Protein AF-A0A529SKG9-F1 (afdb_monomer)

Structure (mmCIF, N/CA/C/O backbone):
data_AF-A0A529SKG9-F1
#
_entry.id   AF-A0A529SKG9-F1
#
loop_
_atom_site.group_PDB
_atom_site.id
_atom_site.type_symbol
_atom_site.label_atom_id
_atom_site.label_alt_id
_atom_site.label_comp_id
_atom_site.label_asym_id
_atom_site.label_entity_id
_atom_site.label_seq_id
_atom_site.pdbx_PDB_ins_code
_atom_site.Cartn_x
_atom_site.Cartn_y
_atom_site.Cartn_z
_atom_site.occupancy
_atom_site.B_iso_or_equiv
_atom_site.auth_seq_id
_atom_site.auth_comp_id
_atom_site.auth_asym_id
_atom_site.auth_atom_id
_atom_site.pdbx_PDB_model_num
ATOM 1 N N . MET A 1 1 ? -0.145 7.365 -24.411 1.00 84.31 1 MET A N 1
ATOM 2 C CA . MET A 1 1 ? 0.737 6.702 -25.394 1.00 84.31 1 MET A CA 1
ATOM 3 C C . MET A 1 1 ? 1.050 5.239 -25.054 1.00 84.31 1 MET A C 1
ATOM 5 O O . MET A 1 1 ? 0.404 4.377 -25.620 1.00 84.31 1 MET A O 1
ATOM 9 N N . TYR A 1 2 ? 1.951 4.896 -24.116 1.00 89.62 2 TYR A N 1
ATOM 10 C CA . TYR A 1 2 ? 2.346 3.477 -23.933 1.00 89.62 2 TYR A CA 1
ATOM 11 C C . TYR A 1 2 ? 1.225 2.571 -23.382 1.00 89.62 2 TYR A C 1
ATOM 13 O O . TYR A 1 2 ? 0.790 1.649 -24.053 1.00 89.62 2 TYR A O 1
ATOM 21 N N . PHE A 1 3 ? 0.721 2.833 -22.170 1.00 86.94 3 PHE A N 1
ATOM 22 C CA . PHE A 1 3 ? -0.228 1.916 -21.511 1.00 86.94 3 PHE A CA 1
ATOM 23 C C . PHE A 1 3 ? -1.682 2.062 -21.977 1.00 86.94 3 PHE A C 1
ATOM 25 O O . PHE A 1 3 ? -2.418 1.083 -21.984 1.00 86.94 3 PHE A O 1
ATOM 32 N N . VAL A 1 4 ? -2.105 3.280 -22.331 1.00 86.88 4 VAL A N 1
ATOM 33 C CA . VAL A 1 4 ? -3.504 3.576 -22.699 1.00 86.88 4 VAL A CA 1
ATOM 34 C C . VAL A 1 4 ? -3.725 3.460 -24.206 1.00 86.88 4 VAL A C 1
ATOM 36 O O . VAL A 1 4 ? -4.686 2.838 -24.637 1.00 86.88 4 VAL A O 1
ATOM 39 N N . GLU A 1 5 ? -2.820 4.024 -25.007 1.00 89.50 5 GLU A N 1
ATOM 40 C CA . GLU A 1 5 ? -2.933 4.032 -26.476 1.00 89.50 5 GLU A CA 1
ATOM 41 C C . GLU A 1 5 ? -2.176 2.861 -27.126 1.00 89.50 5 GLU A C 1
ATOM 43 O O . GLU A 1 5 ? -2.169 2.750 -28.345 1.00 89.50 5 GLU A O 1
ATOM 48 N N . GLN A 1 6 ? -1.545 1.986 -26.330 1.00 91.75 6 GLN A N 1
ATOM 49 C CA . GLN A 1 6 ? -0.861 0.764 -26.781 1.00 91.75 6 GLN A CA 1
ATOM 50 C C . GLN A 1 6 ? 0.256 0.988 -27.818 1.00 91.75 6 GLN A C 1
ATOM 52 O O . GLN A 1 6 ? 0.620 0.072 -28.553 1.00 91.75 6 GLN A O 1
ATOM 57 N N . MET A 1 7 ? 0.836 2.190 -27.863 1.00 92.88 7 MET A N 1
ATOM 58 C CA . MET A 1 7 ? 1.959 2.491 -28.751 1.00 92.88 7 MET A CA 1
ATOM 59 C C . MET A 1 7 ? 3.237 1.805 -28.271 1.00 92.88 7 MET A C 1
ATOM 61 O O . MET A 1 7 ? 3.528 1.750 -27.073 1.00 92.88 7 MET A O 1
ATOM 65 N N . THR A 1 8 ? 4.062 1.353 -29.207 1.00 94.81 8 THR A N 1
ATOM 66 C CA . THR A 1 8 ? 5.408 0.859 -28.925 1.00 94.81 8 THR A CA 1
ATOM 67 C C . THR A 1 8 ? 6.321 1.993 -28.455 1.00 94.81 8 THR A C 1
ATOM 69 O O . THR A 1 8 ? 6.149 3.164 -28.785 1.00 94.81 8 THR A O 1
ATOM 72 N N . GLN A 1 9 ? 7.369 1.652 -27.704 1.00 92.25 9 GLN A N 1
ATOM 73 C CA . GLN A 1 9 ? 8.364 2.637 -27.253 1.00 92.25 9 GLN A CA 1
ATOM 74 C C . GLN A 1 9 ? 9.085 3.337 -28.417 1.00 92.25 9 GLN A C 1
ATOM 76 O O . GLN A 1 9 ? 9.579 4.444 -28.227 1.00 92.25 9 GLN A O 1
ATOM 81 N N . ASN A 1 10 ? 9.153 2.693 -29.589 1.00 95.00 10 ASN A N 1
ATOM 82 C CA . ASN A 1 10 ? 9.724 3.277 -30.802 1.00 95.00 10 ASN A CA 1
ATOM 83 C C . ASN A 1 10 ? 8.784 4.326 -31.399 1.00 95.00 10 ASN A C 1
ATOM 85 O O . ASN A 1 10 ? 9.210 5.445 -31.638 1.00 95.00 10 ASN A O 1
ATOM 89 N N . GLU A 1 11 ? 7.494 4.017 -31.529 1.00 93.88 11 GLU A N 1
ATOM 90 C CA . GLU A 1 11 ? 6.509 4.988 -32.023 1.00 93.88 11 GLU A CA 1
ATOM 91 C C . GLU A 1 11 ? 6.408 6.209 -31.097 1.00 93.88 11 GLU A C 1
ATOM 93 O O . GLU A 1 11 ? 6.285 7.340 -31.555 1.00 93.88 11 GLU A O 1
ATOM 98 N N . ILE A 1 12 ? 6.516 6.008 -29.780 1.00 93.19 12 ILE A N 1
ATOM 99 C CA . ILE A 1 12 ? 6.541 7.112 -28.807 1.00 93.19 12 ILE A CA 1
ATOM 100 C C . ILE A 1 12 ? 7.808 7.960 -28.963 1.00 93.19 12 ILE A C 1
ATOM 102 O O . ILE A 1 12 ? 7.743 9.184 -28.863 1.00 93.19 12 ILE A O 1
ATOM 106 N N . ALA A 1 13 ? 8.955 7.315 -29.190 1.00 94.62 13 ALA A N 1
ATOM 107 C CA . ALA A 1 13 ? 10.225 7.989 -29.442 1.00 94.62 13 ALA A CA 1
ATOM 108 C C . ALA A 1 13 ? 10.146 8.876 -30.694 1.00 94.62 13 ALA A C 1
ATOM 110 O O . ALA A 1 13 ? 10.548 10.039 -30.635 1.00 94.62 13 ALA A O 1
ATOM 111 N N . ASP A 1 14 ? 9.548 8.362 -31.771 1.00 94.81 14 ASP A N 1
ATOM 112 C CA . ASP 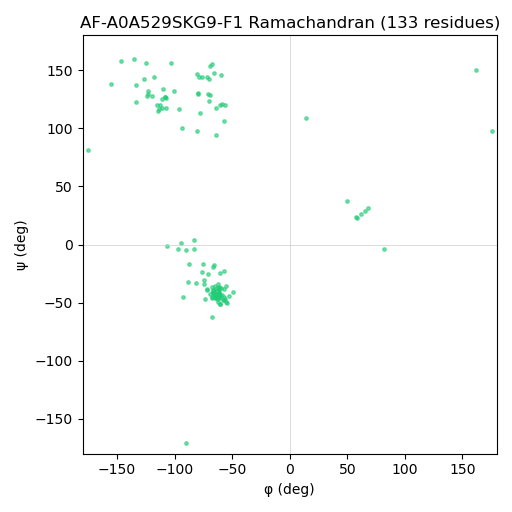A 1 14 ? 9.355 9.097 -33.022 1.00 94.81 14 ASP A CA 1
ATOM 113 C C . ASP A 1 14 ? 8.414 10.297 -32.838 1.00 94.81 14 ASP A C 1
ATOM 115 O O . ASP A 1 14 ? 8.724 11.398 -33.290 1.00 94.81 14 ASP A O 1
ATOM 119 N N . VAL A 1 15 ? 7.303 10.128 -32.111 1.00 93.56 15 VAL A N 1
ATOM 120 C CA . VAL A 1 15 ? 6.356 11.226 -31.841 1.00 93.56 15 VAL A CA 1
ATOM 121 C C . VAL A 1 15 ? 6.961 12.315 -30.951 1.00 93.56 15 VAL A C 1
ATOM 123 O O . VAL A 1 15 ? 6.706 13.498 -31.170 1.00 93.56 15 VAL A O 1
ATOM 126 N N . LEU A 1 16 ? 7.749 11.940 -29.940 1.00 92.31 16 LEU A N 1
ATOM 127 C CA . LE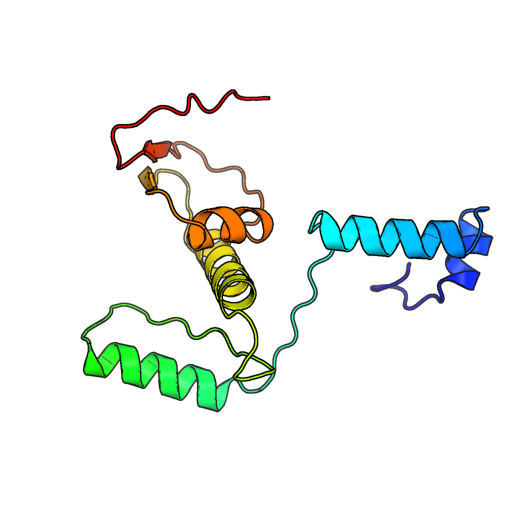U A 1 16 ? 8.330 12.885 -28.979 1.00 92.31 16 LEU A CA 1
ATOM 128 C C . LEU A 1 16 ? 9.706 13.425 -29.402 1.00 92.31 16 LEU A C 1
ATOM 130 O O . LEU A 1 16 ? 10.256 14.281 -28.710 1.00 92.31 16 LEU A O 1
ATOM 134 N N . GLY A 1 17 ? 10.273 12.941 -30.512 1.00 94.12 17 GLY A N 1
ATOM 135 C CA . GLY A 1 17 ? 11.579 13.371 -31.016 1.00 94.12 17 GLY A CA 1
ATOM 136 C C . GLY A 1 17 ? 12.748 13.019 -30.089 1.00 94.12 17 GLY A C 1
ATOM 137 O O . GLY A 1 17 ? 13.749 13.735 -30.052 1.00 94.12 17 GLY A O 1
ATOM 138 N N . VAL A 1 18 ? 12.633 11.938 -29.312 1.00 94.12 18 VAL A N 1
ATOM 139 C CA . VAL A 1 18 ? 13.665 11.487 -28.361 1.00 94.12 18 VAL A CA 1
ATOM 140 C C . VAL A 1 18 ? 14.061 10.043 -28.635 1.00 94.12 18 VAL A C 1
ATOM 142 O O . VAL A 1 18 ? 13.284 9.267 -29.170 1.00 94.12 18 VAL A O 1
ATOM 145 N N . GLY A 1 19 ? 15.265 9.634 -28.235 1.00 95.06 19 GLY A N 1
ATOM 146 C CA . GLY A 1 19 ? 15.697 8.247 -28.419 1.00 95.06 19 GLY A CA 1
ATOM 147 C C . GLY A 1 19 ? 14.875 7.242 -27.596 1.00 95.06 19 GLY A C 1
ATOM 148 O O . GLY A 1 19 ? 14.492 7.517 -26.458 1.00 95.06 19 GLY A O 1
ATOM 149 N N . ARG A 1 20 ? 14.696 6.021 -28.121 1.00 93.81 20 ARG A N 1
ATOM 150 C CA . ARG A 1 20 ? 14.020 4.897 -27.436 1.00 93.81 20 ARG A CA 1
ATOM 151 C C . ARG A 1 20 ? 14.529 4.660 -26.007 1.00 93.81 20 ARG A C 1
ATOM 153 O O . ARG A 1 20 ? 13.738 4.405 -25.104 1.00 93.81 20 ARG A O 1
ATOM 160 N N . VAL A 1 21 ? 15.845 4.760 -25.788 1.00 95.88 21 VAL A N 1
ATOM 161 C CA . VAL A 1 21 ? 16.470 4.590 -24.460 1.00 95.88 21 VAL A CA 1
ATOM 162 C C . VAL A 1 21 ? 15.936 5.620 -23.458 1.00 95.88 21 VAL A C 1
ATOM 164 O O . VAL A 1 21 ? 15.687 5.279 -22.303 1.00 95.88 21 VAL A O 1
ATOM 167 N N . THR A 1 22 ? 15.691 6.854 -23.905 1.00 94.38 22 THR A N 1
ATOM 168 C CA . THR A 1 22 ? 15.084 7.909 -23.087 1.00 94.38 22 THR A CA 1
ATOM 169 C C . THR A 1 22 ? 13.657 7.540 -22.697 1.00 94.38 22 THR A C 1
ATOM 171 O O . THR A 1 22 ? 13.329 7.626 -21.518 1.00 94.38 22 THR A O 1
ATOM 174 N N . ILE A 1 23 ? 12.837 7.042 -23.633 1.00 95.50 23 ILE A N 1
ATOM 175 C CA . ILE A 1 23 ? 11.466 6.583 -23.340 1.00 95.50 23 ILE A CA 1
ATOM 176 C C . ILE A 1 23 ? 11.460 5.436 -22.326 1.00 95.50 23 ILE A C 1
ATOM 178 O O . ILE A 1 23 ? 10.699 5.473 -21.361 1.00 95.50 23 ILE A O 1
ATOM 182 N N . VAL A 1 24 ? 12.333 4.439 -22.500 1.00 94.00 24 VAL A N 1
ATOM 183 C CA . VAL A 1 24 ? 12.471 3.324 -21.548 1.00 94.00 24 VAL A CA 1
ATOM 184 C C . VAL A 1 24 ? 12.813 3.843 -20.154 1.00 94.00 24 VAL A C 1
ATOM 186 O O . VAL A 1 24 ? 12.164 3.455 -19.182 1.00 94.00 24 VAL A O 1
ATOM 189 N N . ARG A 1 25 ? 13.793 4.750 -20.055 1.00 95.25 25 ARG A N 1
ATOM 190 C CA . ARG A 1 25 ? 14.194 5.346 -18.777 1.00 95.25 25 ARG A CA 1
ATOM 191 C C . ARG A 1 25 ? 13.054 6.146 -18.151 1.00 95.25 25 ARG A C 1
ATOM 193 O O . ARG A 1 25 ? 12.770 5.948 -16.979 1.00 95.25 25 ARG A O 1
ATOM 200 N N . MET A 1 26 ? 12.354 6.974 -18.924 1.00 92.56 26 MET A N 1
ATOM 201 C CA . MET A 1 26 ? 11.217 7.763 -18.436 1.00 92.56 26 MET A CA 1
ATOM 202 C C . MET A 1 26 ? 10.078 6.880 -17.918 1.00 92.56 26 MET A C 1
ATOM 204 O O . MET A 1 26 ? 9.533 7.159 -16.856 1.00 92.56 26 MET A O 1
ATOM 208 N N . LEU A 1 27 ? 9.739 5.792 -18.619 1.00 92.50 27 LEU A N 1
ATOM 209 C CA . LEU A 1 27 ? 8.723 4.839 -18.157 1.00 92.50 27 LEU A CA 1
ATOM 210 C C . LEU A 1 27 ? 9.161 4.111 -16.878 1.00 92.50 27 LEU A C 1
ATOM 212 O O . LEU A 1 27 ? 8.340 3.892 -15.987 1.00 92.50 27 LEU A O 1
ATOM 216 N N . ALA A 1 28 ? 10.440 3.739 -16.776 1.00 90.62 28 ALA A N 1
ATOM 217 C CA . ALA A 1 28 ? 10.995 3.124 -15.573 1.00 90.62 28 ALA A CA 1
ATOM 218 C C . ALA A 1 28 ? 10.992 4.099 -14.385 1.00 90.62 28 ALA A C 1
ATOM 220 O O . ALA A 1 28 ? 10.573 3.731 -13.290 1.00 90.62 28 ALA A O 1
ATOM 221 N N . GLU A 1 29 ? 11.387 5.351 -14.604 1.00 91.25 29 GLU A N 1
ATOM 222 C CA . GLU A 1 29 ? 11.351 6.403 -13.591 1.00 91.25 29 GLU A CA 1
ATOM 223 C C . GLU A 1 29 ? 9.918 6.730 -13.148 1.00 91.25 29 GLU A C 1
ATOM 225 O O . GLU A 1 29 ? 9.665 6.840 -11.953 1.00 91.25 29 GLU A O 1
ATOM 230 N N . ALA A 1 30 ? 8.965 6.826 -14.079 1.00 88.12 30 ALA A N 1
ATOM 231 C CA . ALA A 1 30 ? 7.555 7.055 -13.760 1.00 88.12 30 ALA A CA 1
ATOM 232 C C . ALA A 1 30 ? 6.974 5.916 -12.903 1.00 88.12 30 ALA A C 1
ATOM 234 O O . ALA A 1 30 ? 6.226 6.160 -11.955 1.00 88.12 30 ALA A O 1
ATOM 235 N N . ARG A 1 31 ? 7.366 4.662 -13.177 1.00 84.50 31 ARG A N 1
ATOM 236 C CA . ARG A 1 31 ? 7.040 3.514 -12.312 1.00 84.50 31 ARG A CA 1
ATOM 237 C C . ARG A 1 31 ? 7.698 3.637 -10.939 1.00 84.50 31 ARG A C 1
ATOM 239 O O . ARG A 1 31 ? 7.022 3.458 -9.934 1.00 84.50 31 ARG A O 1
ATOM 246 N N . ALA A 1 32 ? 8.985 3.980 -10.884 1.00 82.12 32 ALA A N 1
ATOM 247 C CA . ALA A 1 32 ? 9.715 4.142 -9.626 1.00 82.12 32 ALA A CA 1
ATOM 248 C C . ALA A 1 32 ? 9.136 5.267 -8.746 1.00 82.12 32 ALA A C 1
ATOM 250 O O . ALA A 1 32 ? 9.104 5.144 -7.524 1.00 82.12 32 ALA A O 1
ATOM 251 N N . ARG A 1 33 ? 8.622 6.339 -9.364 1.00 83.81 33 ARG A N 1
ATOM 252 C CA . ARG A 1 33 ? 7.933 7.453 -8.691 1.00 83.81 33 ARG A CA 1
ATOM 253 C C . ARG A 1 33 ? 6.450 7.185 -8.398 1.00 83.81 33 ARG A C 1
ATOM 255 O O . ARG A 1 33 ? 5.781 8.065 -7.872 1.00 83.81 33 ARG A O 1
ATOM 262 N N . ASN A 1 34 ? 5.934 5.987 -8.695 1.00 73.19 34 ASN A N 1
ATOM 263 C CA . ASN A 1 34 ? 4.521 5.611 -8.537 1.00 73.19 34 ASN A CA 1
ATOM 264 C C . ASN A 1 34 ? 3.520 6.491 -9.318 1.00 73.19 34 ASN A C 1
ATOM 266 O O . ASN A 1 34 ? 2.331 6.519 -8.996 1.00 73.19 34 ASN A O 1
ATOM 270 N N . GLU A 1 35 ? 3.972 7.156 -10.385 1.00 82.19 35 GLU A N 1
ATOM 271 C CA . GLU A 1 35 ? 3.107 7.877 -11.334 1.00 82.19 35 GLU A CA 1
ATOM 272 C C . GLU A 1 35 ? 2.299 6.897 -12.200 1.00 82.19 35 GLU A C 1
ATOM 274 O O . GLU A 1 35 ? 1.208 7.216 -12.669 1.00 82.19 35 GLU A O 1
ATOM 279 N N . VAL A 1 36 ? 2.817 5.678 -12.385 1.00 81.31 36 VAL A N 1
ATOM 280 C CA . VAL A 1 36 ? 2.142 4.580 -13.083 1.00 81.31 36 VAL A CA 1
ATOM 281 C C . VAL A 1 36 ? 1.859 3.451 -12.098 1.00 81.31 36 VAL A C 1
ATOM 283 O O . VAL A 1 36 ? 2.786 2.802 -11.615 1.00 81.31 36 VAL A O 1
ATOM 286 N N . LYS A 1 37 ? 0.574 3.176 -11.852 1.00 73.25 37 LYS A N 1
ATOM 287 C CA . LYS A 1 37 ? 0.104 2.037 -11.051 1.00 73.25 37 LYS A CA 1
ATOM 288 C C . LYS A 1 37 ? -0.534 1.000 -11.975 1.00 73.25 37 LYS A C 1
ATOM 290 O O . LYS A 1 37 ? -1.406 1.342 -12.768 1.00 73.25 37 LYS A O 1
ATOM 295 N N . ILE A 1 38 ? -0.084 -0.251 -11.888 1.00 74.38 38 ILE A N 1
ATOM 296 C CA . ILE A 1 38 ? -0.678 -1.380 -12.616 1.00 74.38 38 ILE A CA 1
ATOM 297 C C . ILE A 1 38 ? -1.356 -2.274 -11.591 1.00 74.38 38 ILE A C 1
ATOM 299 O O . ILE A 1 38 ? -0.686 -2.829 -10.723 1.00 74.38 38 ILE A O 1
ATOM 303 N N . THR A 1 39 ? -2.668 -2.417 -11.717 1.00 65.50 39 THR A N 1
ATOM 304 C CA . THR A 1 39 ? -3.468 -3.326 -10.897 1.00 65.50 39 THR A CA 1
ATOM 305 C C . THR A 1 39 ? -3.905 -4.488 -11.776 1.00 65.50 39 THR A C 1
ATOM 307 O O . THR A 1 39 ? -4.446 -4.269 -12.858 1.00 65.50 39 THR A O 1
ATOM 310 N N . ILE A 1 40 ? -3.642 -5.716 -11.331 1.00 67.06 40 ILE A N 1
ATOM 311 C CA . ILE A 1 40 ? -4.104 -6.938 -11.993 1.00 67.06 40 ILE A CA 1
ATOM 312 C C . ILE A 1 40 ? -5.115 -7.592 -11.059 1.00 67.06 40 ILE A C 1
ATOM 314 O O . ILE A 1 40 ? -4.787 -7.925 -9.922 1.00 67.06 40 ILE A O 1
ATOM 318 N N . GLU A 1 41 ? -6.341 -7.765 -11.533 1.00 61.22 41 GLU A N 1
ATOM 319 C CA . GLU A 1 41 ? -7.404 -8.438 -10.793 1.00 61.22 41 GLU A CA 1
ATOM 320 C C . GLU A 1 41 ? -7.416 -9.926 -11.184 1.00 61.22 41 GLU A C 1
ATOM 322 O O . GLU A 1 41 ? -7.906 -10.295 -12.246 1.00 61.22 41 GLU A O 1
ATOM 327 N N . SER A 1 42 ? -6.828 -10.790 -10.352 1.00 63.94 42 SER A N 1
ATOM 328 C CA . SER A 1 42 ? -6.881 -12.257 -10.488 1.00 63.94 42 SER A CA 1
ATOM 329 C C . SER A 1 42 ? -6.872 -12.914 -9.099 1.00 63.94 42 SER A C 1
ATOM 331 O O . SER A 1 42 ? -6.455 -12.287 -8.129 1.00 63.94 42 SER A O 1
ATOM 333 N N . GLU A 1 43 ? -7.355 -14.158 -8.996 1.00 63.09 43 GLU A N 1
ATOM 334 C CA . GLU A 1 43 ? -7.442 -14.966 -7.756 1.00 63.09 43 GLU A CA 1
ATOM 335 C C . GLU A 1 43 ? -8.337 -14.403 -6.631 1.00 63.09 43 GLU A C 1
ATOM 337 O O . GLU A 1 43 ? -8.170 -14.732 -5.456 1.00 63.09 43 GLU A O 1
ATOM 342 N N . LEU A 1 44 ? -9.353 -13.601 -6.974 1.00 68.88 44 LEU A N 1
ATOM 343 C CA . LEU A 1 44 ? -10.231 -12.974 -5.975 1.00 68.88 44 LEU A CA 1
ATOM 344 C C . LEU A 1 44 ? -10.901 -13.969 -5.011 1.00 68.88 44 LEU A C 1
ATOM 346 O O . LEU A 1 44 ? -11.072 -13.646 -3.840 1.00 68.88 44 LEU A O 1
ATOM 350 N N . LEU A 1 45 ? -11.278 -15.168 -5.468 1.00 79.94 45 LEU A N 1
ATOM 351 C CA . LEU A 1 45 ? -12.052 -16.104 -4.643 1.00 79.94 45 LEU A CA 1
ATOM 352 C C . LEU A 1 45 ? -11.260 -16.656 -3.447 1.00 79.94 45 LEU A C 1
ATOM 354 O O . LEU A 1 45 ? -11.782 -16.653 -2.333 1.00 79.94 45 LEU A O 1
ATOM 358 N N . GLU A 1 46 ? -10.013 -17.093 -3.644 1.00 84.88 46 GLU A N 1
ATOM 359 C CA . GLU A 1 46 ? -9.192 -17.642 -2.551 1.00 84.88 46 GLU A CA 1
ATOM 360 C C . GLU A 1 46 ? -8.738 -16.554 -1.573 1.00 84.88 46 GLU A C 1
ATOM 362 O O . GLU A 1 46 ? -8.776 -16.760 -0.359 1.00 84.88 46 GLU A O 1
ATOM 367 N N . ILE A 1 47 ? -8.393 -15.370 -2.087 1.00 89.56 47 ILE A N 1
ATOM 368 C CA . ILE A 1 47 ? -8.024 -14.211 -1.265 1.00 89.56 47 ILE A CA 1
ATOM 369 C C . ILE A 1 47 ? -9.197 -13.816 -0.363 1.00 89.56 47 ILE A C 1
ATOM 371 O O . ILE A 1 47 ? -9.035 -13.741 0.854 1.00 89.56 47 ILE A O 1
ATOM 375 N N . VAL A 1 48 ? -10.396 -13.650 -0.931 1.00 90.31 48 VAL A N 1
ATOM 376 C CA . VAL A 1 48 ? -11.601 -13.294 -0.163 1.00 90.31 48 VAL A CA 1
ATOM 377 C C . VAL A 1 48 ? -11.952 -14.386 0.847 1.00 90.31 48 VAL A C 1
ATOM 379 O O . VAL A 1 48 ? -12.314 -14.085 1.986 1.00 90.31 48 VAL A O 1
ATOM 382 N N . ARG A 1 49 ? -11.821 -15.667 0.474 1.00 92.81 49 ARG A N 1
ATOM 383 C CA . ARG A 1 49 ? -12.039 -16.787 1.400 1.00 92.81 49 ARG A CA 1
ATOM 384 C C . ARG A 1 49 ? -11.103 -16.697 2.607 1.00 92.81 49 ARG A C 1
ATOM 386 O O . ARG A 1 49 ? -11.557 -16.895 3.736 1.00 92.81 49 ARG A O 1
ATOM 393 N N . LEU A 1 50 ? -9.826 -16.386 2.384 1.00 94.44 50 LEU A N 1
ATOM 394 C CA . LEU A 1 50 ? -8.836 -16.243 3.448 1.00 94.44 50 LEU A CA 1
ATOM 395 C C . LEU A 1 50 ? -9.095 -15.004 4.317 1.00 94.44 50 LEU A C 1
ATOM 397 O O . LEU A 1 50 ? -9.061 -15.119 5.540 1.00 94.44 50 LEU A O 1
ATOM 401 N N . GLU A 1 51 ? -9.430 -13.858 3.720 1.00 95.56 51 GLU A N 1
ATOM 402 C CA . GLU A 1 51 ? -9.820 -12.639 4.448 1.00 95.56 51 GLU A CA 1
ATOM 403 C C . GLU A 1 51 ? -10.989 -12.923 5.409 1.00 95.56 51 GLU A C 1
ATOM 405 O O . GLU A 1 51 ? -10.885 -12.671 6.610 1.00 95.56 51 GLU A O 1
ATOM 410 N N . ARG A 1 52 ? -12.060 -13.571 4.925 1.00 96.62 52 ARG A N 1
ATOM 411 C CA . ARG A 1 52 ? -13.212 -13.958 5.764 1.00 96.62 52 ARG A CA 1
ATOM 412 C C . ARG A 1 52 ? -12.851 -14.953 6.862 1.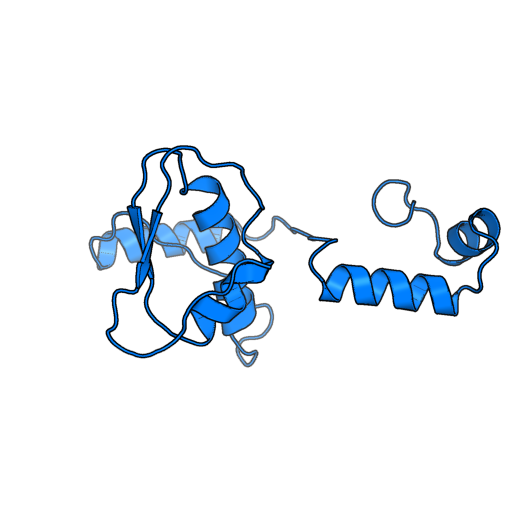00 96.62 52 ARG A C 1
ATOM 414 O O . ARG A 1 52 ? -13.387 -14.873 7.969 1.00 96.62 52 ARG A O 1
ATOM 421 N N . ALA A 1 53 ? -11.961 -15.901 6.574 1.00 97.62 53 ALA A N 1
ATOM 422 C CA . ALA A 1 53 ? -11.493 -16.852 7.573 1.00 97.62 53 ALA A CA 1
ATOM 423 C C . ALA A 1 53 ? -10.712 -16.147 8.696 1.00 97.62 53 ALA A C 1
ATOM 425 O O . ALA A 1 53 ? -10.948 -16.444 9.868 1.00 97.62 53 ALA A O 1
ATOM 426 N N . LEU A 1 54 ? -9.841 -15.189 8.359 1.00 98.06 54 LEU A N 1
ATOM 427 C CA . LEU A 1 54 ? -9.096 -14.379 9.329 1.00 98.06 54 LEU A CA 1
ATOM 428 C C . LEU A 1 54 ? -10.038 -13.526 10.188 1.00 98.06 54 LEU A C 1
ATOM 430 O O . LEU A 1 54 ? -9.936 -13.555 11.413 1.00 98.06 54 LEU A O 1
ATOM 434 N N . GLU A 1 55 ? -10.997 -12.836 9.566 1.00 98.38 55 GLU A N 1
ATOM 435 C CA . GLU A 1 55 ? -12.016 -12.046 10.270 1.00 98.38 55 GLU A CA 1
ATOM 436 C C . GLU A 1 55 ? -12.774 -12.886 11.296 1.00 98.38 55 GLU A C 1
ATOM 438 O O . GLU A 1 55 ? -12.848 -12.519 12.468 1.00 98.38 55 GLU A O 1
ATOM 443 N N . LYS A 1 56 ? -13.279 -14.054 10.882 1.00 98.06 56 LYS A N 1
ATOM 444 C CA . LYS A 1 56 ? -14.042 -14.947 11.759 1.00 98.06 56 LYS A CA 1
ATOM 445 C C . LYS A 1 56 ? -13.191 -15.533 12.885 1.00 98.06 56 LYS A C 1
ATOM 447 O O . LYS A 1 56 ? -13.673 -15.652 14.007 1.00 98.06 56 LYS A O 1
ATOM 452 N N . THR A 1 57 ? -11.957 -15.927 12.584 1.00 98.44 57 THR A N 1
ATOM 453 C CA . THR A 1 57 ? -11.081 -16.612 13.547 1.00 98.44 57 THR A CA 1
ATOM 454 C C . THR A 1 57 ? -10.591 -15.660 14.633 1.00 98.44 57 THR A C 1
ATOM 456 O O . THR A 1 57 ? -10.535 -16.042 15.798 1.00 98.44 57 THR A O 1
ATOM 459 N N . PHE A 1 58 ? -10.265 -14.419 14.264 1.00 98.19 58 PHE A N 1
ATOM 460 C CA . PHE A 1 58 ? -9.665 -13.440 15.173 1.00 98.19 58 PHE A CA 1
ATOM 461 C C . PHE A 1 58 ? -10.629 -12.330 15.619 1.00 98.19 58 PHE A C 1
ATOM 463 O O . PHE A 1 58 ? -10.240 -11.470 16.405 1.00 98.19 58 PHE A O 1
ATOM 470 N N . GLY A 1 59 ? -11.878 -12.329 15.142 1.00 97.44 59 GLY A N 1
ATOM 471 C CA . GLY A 1 59 ? -12.873 -11.304 15.472 1.00 97.44 59 GLY A CA 1
ATOM 472 C C . GLY A 1 59 ? -12.545 -9.924 14.892 1.00 97.44 59 GLY A C 1
ATOM 473 O O . GLY A 1 59 ? -12.852 -8.907 15.514 1.00 97.44 59 GLY A O 1
ATOM 474 N N . LEU A 1 60 ? -11.889 -9.873 13.7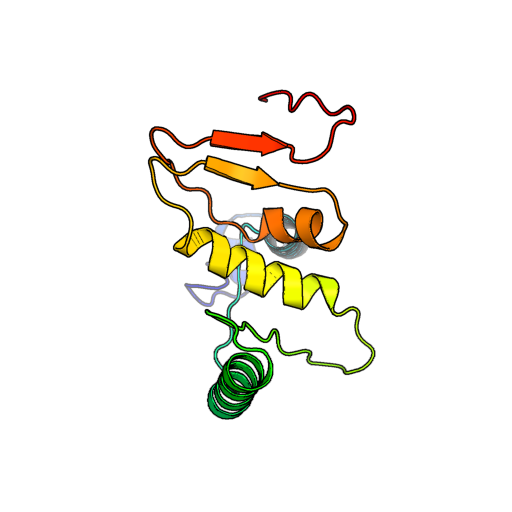28 1.00 97.75 60 LEU A N 1
ATOM 475 C CA . LEU A 1 60 ? -11.503 -8.614 13.086 1.00 97.75 60 LEU A CA 1
ATOM 476 C C . LEU A 1 60 ? -12.700 -7.990 12.367 1.00 97.75 60 LEU A C 1
ATOM 478 O O . LEU A 1 60 ? -13.499 -8.691 11.752 1.00 97.75 60 LEU A O 1
ATOM 482 N N . GLN A 1 61 ? -12.781 -6.658 12.384 1.00 95.81 61 GLN A N 1
ATOM 483 C CA . GLN A 1 61 ? -13.767 -5.929 11.577 1.00 95.81 61 GLN A CA 1
ATOM 484 C C . GLN A 1 61 ? -13.512 -6.098 10.077 1.00 95.81 61 GLN A C 1
ATOM 486 O O . GLN A 1 61 ? -14.455 -6.135 9.292 1.00 95.81 61 GLN A O 1
ATOM 491 N N . GLN A 1 62 ? -12.236 -6.169 9.698 1.00 94.88 62 GLN A N 1
ATOM 492 C CA . GLN A 1 62 ? -11.808 -6.350 8.323 1.00 94.88 62 GLN A CA 1
ATOM 493 C C . GLN A 1 62 ? -10.419 -6.986 8.290 1.00 94.88 62 GLN A C 1
ATOM 495 O O . GLN A 1 62 ? -9.540 -6.590 9.060 1.00 94.88 62 GLN A O 1
ATOM 500 N N . ALA A 1 63 ? -10.211 -7.935 7.381 1.00 96.44 63 ALA A N 1
ATOM 501 C CA . ALA A 1 63 ? -8.889 -8.437 7.026 1.00 96.44 63 ALA A CA 1
ATOM 502 C C . ALA A 1 63 ? -8.604 -8.152 5.550 1.00 96.44 63 ALA A C 1
ATOM 504 O O . ALA A 1 63 ? -9.497 -8.214 4.711 1.00 96.44 63 ALA A O 1
ATOM 505 N N . LEU A 1 64 ? -7.346 -7.842 5.241 1.00 94.25 64 LEU A N 1
ATOM 506 C CA . LEU A 1 64 ? -6.869 -7.664 3.874 1.00 94.25 64 LEU A CA 1
ATOM 507 C C . LEU A 1 64 ? -5.695 -8.603 3.641 1.00 94.25 64 LEU A C 1
ATOM 509 O O . LEU A 1 64 ?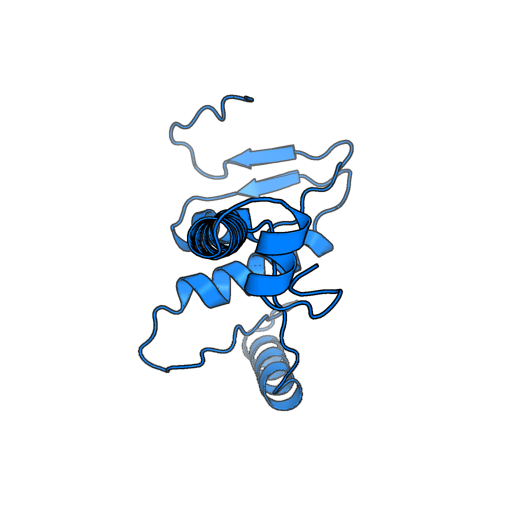 -4.732 -8.591 4.409 1.00 94.25 64 LEU A O 1
ATOM 513 N N . VAL A 1 65 ? -5.762 -9.387 2.572 1.00 93.81 65 VAL A N 1
ATOM 514 C CA . VAL A 1 65 ? -4.686 -10.294 2.168 1.00 93.81 65 VAL A CA 1
ATOM 515 C C . VAL A 1 65 ? -4.011 -9.7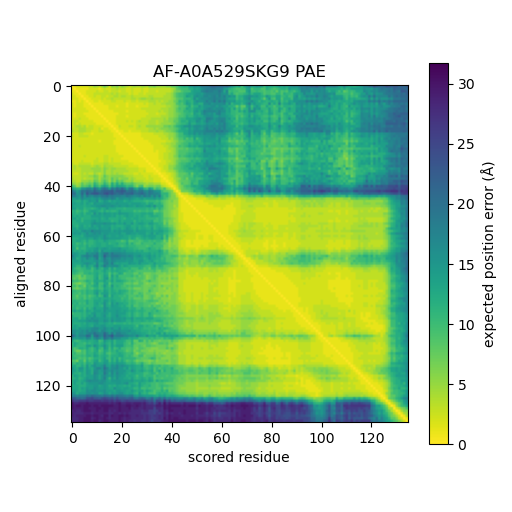27 0.924 1.00 93.81 65 VAL A C 1
ATOM 517 O O . VAL A 1 65 ? -4.656 -9.415 -0.080 1.00 93.81 65 VAL A O 1
ATOM 520 N N . ALA A 1 66 ? -2.69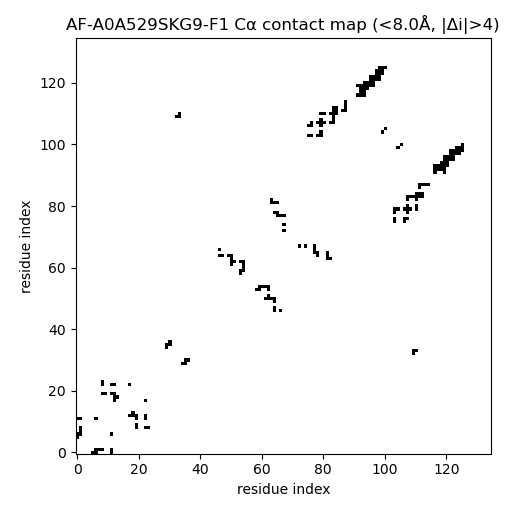1 -9.568 1.004 1.00 92.00 66 ALA A N 1
ATOM 521 C CA . ALA A 1 66 ? -1.856 -9.200 -0.129 1.00 92.00 66 ALA A CA 1
ATOM 522 C C . ALA A 1 66 ? -1.257 -10.480 -0.737 1.00 92.00 66 ALA A C 1
ATOM 524 O O . ALA A 1 66 ? -0.514 -11.170 -0.036 1.00 92.00 66 ALA A O 1
ATOM 525 N N . PRO A 1 67 ? -1.577 -10.829 -1.995 1.00 87.06 67 PRO A N 1
ATOM 526 C CA . PRO A 1 67 ? -1.003 -12.008 -2.632 1.00 87.06 67 PRO A CA 1
ATOM 527 C C . PRO A 1 67 ? 0.487 -11.794 -2.924 1.00 87.06 67 PRO A C 1
ATOM 529 O O . PRO A 1 67 ? 0.902 -10.704 -3.322 1.00 87.06 67 PRO A O 1
ATOM 532 N N . LEU A 1 68 ? 1.283 -12.850 -2.756 1.00 86.94 68 LEU A N 1
ATOM 533 C CA . LEU A 1 68 ? 2.685 -12.895 -3.168 1.00 86.94 68 LEU A CA 1
ATOM 534 C C . LEU A 1 68 ? 2.834 -13.842 -4.359 1.00 86.94 68 LEU A C 1
ATOM 536 O O . LEU A 1 68 ? 2.336 -14.963 -4.323 1.00 86.94 68 LEU A O 1
ATOM 540 N N . SER A 1 69 ? 3.562 -13.411 -5.390 1.00 78.56 69 SER A N 1
ATOM 541 C CA . SER A 1 69 ? 3.871 -14.250 -6.558 1.00 78.56 69 SER A CA 1
ATOM 542 C C . SER A 1 69 ? 4.957 -15.301 -6.287 1.00 78.56 69 SER A C 1
ATOM 544 O O . SER A 1 69 ? 5.013 -16.305 -6.988 1.00 78.56 69 SER A O 1
ATOM 546 N N . ASP A 1 70 ? 5.817 -15.073 -5.291 1.00 87.00 70 ASP A N 1
ATOM 547 C CA . ASP A 1 70 ? 6.880 -15.987 -4.859 1.00 87.00 70 ASP A CA 1
ATOM 548 C C . ASP A 1 70 ? 6.843 -16.094 -3.323 1.00 87.00 70 ASP A C 1
ATOM 550 O O . ASP A 1 70 ? 6.955 -15.063 -2.653 1.00 87.00 70 ASP A O 1
ATOM 554 N N . PRO A 1 71 ? 6.698 -17.303 -2.746 1.00 86.69 71 PRO A N 1
ATOM 555 C CA . PRO A 1 71 ? 6.703 -17.511 -1.298 1.00 86.69 71 PRO A CA 1
ATOM 556 C C . PRO A 1 71 ? 7.961 -17.015 -0.569 1.00 86.69 71 PRO A C 1
ATOM 558 O O . PRO A 1 71 ? 7.899 -16.783 0.636 1.00 86.69 71 PRO A O 1
ATOM 561 N N . ASN A 1 72 ? 9.093 -16.871 -1.266 1.00 92.31 72 ASN A N 1
ATOM 562 C CA . ASN A 1 72 ? 10.357 -16.402 -0.688 1.00 92.31 72 ASN A CA 1
ATOM 563 C C . ASN A 1 72 ? 10.608 -14.904 -0.910 1.00 92.31 72 ASN A C 1
ATOM 565 O O . ASN A 1 72 ? 11.617 -14.380 -0.435 1.00 92.31 72 ASN A O 1
ATOM 569 N N . ALA A 1 73 ? 9.736 -14.215 -1.651 1.00 91.44 73 ALA A N 1
ATOM 570 C CA . ALA A 1 73 ? 9.873 -12.782 -1.861 1.00 91.44 73 ALA A CA 1
ATOM 571 C C . ALA A 1 73 ? 9.594 -12.002 -0.571 1.00 91.44 73 ALA A C 1
ATOM 573 O O . ALA A 1 73 ? 8.836 -12.435 0.297 1.00 91.44 73 ALA A O 1
ATOM 574 N N . ASP A 1 74 ? 10.183 -10.809 -0.471 1.00 92.56 74 ASP A N 1
ATOM 575 C CA . ASP A 1 74 ? 9.843 -9.864 0.588 1.00 92.56 74 ASP A CA 1
ATOM 576 C C . ASP A 1 74 ? 8.339 -9.520 0.509 1.00 92.56 74 ASP A C 1
ATOM 578 O O . ASP A 1 74 ? 7.884 -9.026 -0.529 1.00 92.56 74 ASP A O 1
ATOM 582 N N . PRO A 1 75 ? 7.544 -9.764 1.569 1.00 93.88 75 PRO A N 1
ATOM 583 C CA . PRO A 1 75 ? 6.118 -9.452 1.570 1.00 93.88 75 PRO A CA 1
ATOM 584 C C . PRO A 1 75 ? 5.826 -7.957 1.735 1.00 93.88 75 PRO A C 1
ATOM 586 O O . PRO A 1 75 ? 4.704 -7.524 1.456 1.00 93.88 75 PRO A O 1
ATOM 589 N N . VAL A 1 76 ? 6.797 -7.153 2.189 1.00 94.50 76 VAL A N 1
ATOM 590 C CA . VAL A 1 76 ? 6.588 -5.736 2.518 1.00 94.50 76 VAL A CA 1
ATOM 591 C C . VAL A 1 76 ? 6.013 -4.937 1.343 1.00 94.50 76 VAL A C 1
ATOM 593 O O . VAL A 1 76 ? 5.024 -4.237 1.570 1.00 94.50 76 VAL A O 1
ATOM 596 N N . PRO A 1 77 ? 6.518 -5.036 0.095 1.00 92.50 77 PRO A N 1
ATOM 597 C CA . PRO A 1 77 ? 5.963 -4.292 -1.035 1.00 92.50 77 PRO A CA 1
ATOM 598 C C . PRO A 1 77 ? 4.500 -4.640 -1.339 1.00 92.50 77 PRO A C 1
ATOM 600 O O . PRO A 1 77 ? 3.699 -3.741 -1.597 1.00 92.50 77 PRO A O 1
ATOM 603 N N . ALA A 1 78 ? 4.130 -5.923 -1.272 1.00 92.00 78 ALA A N 1
ATOM 604 C CA . ALA A 1 78 ? 2.764 -6.372 -1.544 1.00 92.00 78 ALA A CA 1
ATOM 605 C C . ALA A 1 78 ? 1.788 -5.879 -0.462 1.00 92.00 78 ALA A C 1
ATOM 607 O O . ALA A 1 78 ? 0.725 -5.330 -0.769 1.00 92.00 78 ALA A O 1
ATOM 608 N N . ILE A 1 79 ? 2.180 -6.009 0.811 1.00 95.00 79 ILE A N 1
ATOM 609 C CA . ILE A 1 79 ? 1.402 -5.512 1.954 1.00 95.00 79 ILE A CA 1
ATOM 610 C C . ILE A 1 79 ? 1.253 -3.992 1.874 1.00 95.00 79 ILE A C 1
ATOM 612 O O . ILE A 1 79 ? 0.150 -3.470 2.048 1.00 95.00 79 ILE A O 1
ATOM 616 N N . ALA A 1 80 ? 2.340 -3.281 1.581 1.00 94.69 80 ALA A N 1
ATOM 617 C CA . ALA A 1 80 ? 2.346 -1.832 1.451 1.00 94.69 80 ALA A CA 1
ATOM 618 C C . ALA A 1 80 ? 1.410 -1.347 0.335 1.00 94.69 80 ALA A C 1
ATOM 620 O O . ALA A 1 80 ? 0.632 -0.416 0.550 1.00 94.69 80 ALA A O 1
ATOM 621 N N . ALA A 1 81 ? 1.420 -2.011 -0.824 1.00 92.12 81 ALA A N 1
ATOM 622 C CA . ALA A 1 81 ? 0.522 -1.692 -1.929 1.00 92.12 81 ALA A CA 1
ATOM 623 C C . ALA A 1 81 ? -0.953 -1.857 -1.540 1.00 92.12 81 ALA A C 1
ATOM 625 O O . ALA A 1 81 ? -1.741 -0.915 -1.674 1.00 92.12 81 ALA A O 1
ATOM 626 N N . LYS A 1 82 ? -1.320 -3.018 -0.981 1.00 93.50 82 LYS A N 1
ATOM 627 C CA . LYS A 1 82 ? -2.697 -3.306 -0.547 1.00 93.50 82 LYS A CA 1
ATOM 628 C C . LYS A 1 82 ? -3.158 -2.338 0.549 1.00 93.50 82 LYS A C 1
ATOM 630 O O . LYS A 1 82 ? -4.277 -1.828 0.491 1.00 93.50 82 LYS A O 1
ATOM 635 N N . THR A 1 83 ? -2.280 -2.034 1.507 1.00 94.81 83 THR A N 1
ATOM 636 C CA . THR A 1 83 ? -2.561 -1.093 2.602 1.00 94.81 83 THR A CA 1
ATOM 637 C C . THR A 1 83 ? -2.763 0.326 2.076 1.00 94.81 83 THR A C 1
ATOM 639 O O . THR A 1 83 ? -3.704 1.000 2.483 1.00 94.81 83 THR A O 1
ATOM 642 N N . GLY A 1 84 ? -1.930 0.790 1.142 1.00 93.81 84 GLY A N 1
ATOM 643 C CA . GLY A 1 84 ? -2.025 2.150 0.607 1.00 93.81 84 GLY A CA 1
ATOM 644 C C . GLY A 1 84 ? -3.291 2.373 -0.215 1.00 93.81 84 GLY A C 1
ATOM 645 O O . GLY A 1 84 ? -3.918 3.430 -0.107 1.00 93.81 84 GLY A O 1
ATOM 646 N N . MET A 1 85 ? -3.721 1.358 -0.970 1.00 91.88 85 MET A N 1
ATOM 647 C CA . MET A 1 85 ? -5.021 1.363 -1.647 1.00 91.88 85 MET A CA 1
ATOM 648 C C . MET A 1 85 ? -6.169 1.445 -0.637 1.00 91.88 85 MET A C 1
ATOM 650 O O . MET A 1 85 ? -7.003 2.338 -0.739 1.00 91.88 85 MET A O 1
ATOM 654 N N . PHE A 1 86 ? -6.158 0.593 0.392 1.00 93.69 86 PHE A N 1
ATOM 655 C CA . PHE A 1 86 ? -7.172 0.631 1.445 1.00 93.69 86 PHE A CA 1
ATOM 656 C C . PHE A 1 86 ? -7.244 1.995 2.143 1.00 93.69 86 PHE A C 1
ATOM 658 O O . PHE A 1 86 ? -8.326 2.562 2.280 1.00 93.69 86 PHE A O 1
ATOM 665 N N . LEU A 1 87 ? -6.100 2.557 2.544 1.00 93.62 87 LEU A N 1
ATOM 666 C CA . LEU A 1 87 ? -6.043 3.869 3.190 1.00 93.62 87 LEU A CA 1
ATOM 667 C C . LEU A 1 87 ? -6.562 4.980 2.276 1.00 93.62 87 LEU A C 1
ATOM 669 O O . LEU A 1 87 ? -7.250 5.881 2.751 1.00 93.62 87 LEU A O 1
ATOM 673 N N . SER A 1 88 ? -6.281 4.898 0.972 1.00 91.62 88 SER A N 1
ATOM 674 C CA . SER A 1 88 ? -6.797 5.860 -0.006 1.00 91.62 88 SER A CA 1
ATOM 675 C C . SER A 1 88 ? -8.321 5.930 0.024 1.00 91.62 88 SER A C 1
ATOM 677 O O . SER A 1 88 ? -8.876 7.019 -0.111 1.00 91.62 88 SER A O 1
ATOM 679 N N . ASP A 1 89 ? -8.996 4.799 0.211 1.00 91.81 89 ASP A N 1
ATOM 680 C CA . ASP A 1 89 ? -10.459 4.715 0.214 1.00 91.81 89 ASP A CA 1
ATOM 681 C C . ASP A 1 89 ? -11.065 4.947 1.602 1.00 91.81 89 ASP A C 1
ATOM 683 O O . ASP A 1 89 ? -12.150 5.521 1.726 1.00 91.81 89 ASP A O 1
ATOM 687 N N . ALA A 1 90 ? -10.353 4.543 2.654 1.00 92.44 90 ALA A N 1
ATOM 688 C CA . ALA A 1 90 ? -10.797 4.684 4.034 1.00 92.44 90 ALA A CA 1
ATOM 689 C C . ALA A 1 90 ? -10.700 6.130 4.552 1.00 92.44 90 ALA A C 1
ATOM 691 O O . ALA A 1 90 ? -11.544 6.542 5.351 1.00 92.44 90 ALA A O 1
ATOM 692 N N . MET A 1 91 ? -9.694 6.900 4.116 1.00 93.31 91 MET A N 1
ATOM 693 C CA . MET A 1 91 ? -9.466 8.270 4.587 1.00 93.31 91 MET A CA 1
ATOM 694 C C . MET A 1 91 ? -10.534 9.245 4.075 1.00 93.31 91 MET A C 1
ATOM 696 O O . MET A 1 91 ? -10.813 9.340 2.879 1.00 93.31 91 MET A O 1
ATOM 700 N N . LYS A 1 92 ? -11.111 10.017 5.002 1.00 94.50 92 LYS A N 1
ATOM 701 C CA . LYS A 1 92 ? -12.188 10.985 4.756 1.00 94.50 92 LYS A CA 1
ATOM 702 C C . LYS A 1 92 ? -11.910 12.300 5.483 1.00 94.50 92 LYS A C 1
ATOM 704 O O . LYS A 1 92 ? -11.138 12.345 6.437 1.00 94.50 92 LYS A O 1
ATOM 709 N N . SER A 1 93 ? -12.562 13.370 5.030 1.00 95.62 93 SER A N 1
ATOM 710 C CA . SER A 1 93 ? -12.512 14.680 5.698 1.00 95.62 93 SER A CA 1
ATOM 711 C C . SER A 1 93 ? -13.033 14.579 7.142 1.00 95.62 93 SER A C 1
ATOM 713 O O . SER A 1 93 ? -13.922 13.771 7.412 1.00 95.62 93 SER A O 1
ATOM 715 N N . GLY A 1 94 ? -12.472 15.360 8.067 1.00 96.31 94 GLY A N 1
ATOM 716 C CA . GLY A 1 94 ? -12.811 15.337 9.498 1.00 96.31 94 GLY A CA 1
ATOM 717 C C . GLY A 1 94 ? -12.126 14.230 10.315 1.00 96.31 94 GLY A C 1
ATOM 718 O O . GLY A 1 94 ? -12.310 14.155 11.531 1.00 96.31 94 GLY A O 1
ATOM 719 N N . MET A 1 95 ? -11.360 13.331 9.683 1.00 95.94 95 MET A N 1
ATOM 720 C CA . MET A 1 95 ? -10.677 12.244 10.391 1.00 95.94 95 MET A CA 1
ATOM 721 C C . MET A 1 95 ? -9.377 12.706 11.059 1.00 95.94 95 MET A C 1
ATOM 723 O O . MET A 1 95 ? -8.626 13.522 10.526 1.00 95.94 95 MET A O 1
ATOM 727 N N . ARG A 1 96 ? -9.066 12.093 12.206 1.00 94.81 96 ARG A N 1
ATOM 728 C CA . ARG A 1 96 ? -7.765 12.199 12.875 1.00 94.81 96 ARG A CA 1
ATOM 729 C C . ARG A 1 96 ? -7.088 10.838 12.837 1.00 94.81 96 ARG A C 1
ATOM 731 O O . ARG A 1 96 ? -7.609 9.885 13.413 1.00 94.81 96 ARG A O 1
ATOM 738 N N . VAL A 1 97 ? -5.954 10.736 12.156 1.00 92.88 97 VAL A N 1
ATOM 739 C CA . VAL A 1 97 ? -5.236 9.473 11.964 1.00 92.88 97 VAL A CA 1
ATOM 740 C C . VAL A 1 97 ? -3.971 9.470 12.806 1.00 92.88 97 VAL A C 1
ATOM 742 O O . VAL A 1 97 ? -3.072 10.285 12.609 1.00 92.88 97 VAL A O 1
ATOM 745 N N . GLY A 1 98 ? -3.905 8.533 13.746 1.00 92.69 98 GLY A N 1
ATOM 746 C CA . GLY A 1 98 ? -2.691 8.233 14.491 1.00 92.69 98 GLY A CA 1
ATOM 747 C C . GLY A 1 98 ? -1.743 7.361 13.668 1.00 92.69 98 GLY A C 1
ATOM 748 O O . GLY A 1 98 ? -2.164 6.330 13.149 1.00 92.69 98 GLY A O 1
ATOM 749 N N . VAL A 1 99 ? -0.474 7.748 13.558 1.00 90.81 99 VAL A N 1
ATOM 750 C CA . VAL A 1 99 ? 0.545 7.021 12.789 1.00 90.81 99 VAL A CA 1
ATOM 751 C C . VAL A 1 99 ? 1.724 6.671 13.697 1.00 90.81 99 VAL A C 1
ATOM 753 O O . VAL A 1 99 ? 2.243 7.522 14.419 1.00 90.81 99 VAL A O 1
ATOM 756 N N . GLY A 1 100 ? 2.120 5.396 13.688 1.00 89.25 100 GLY A N 1
ATOM 757 C CA . GLY A 1 100 ? 3.364 4.919 14.298 1.00 89.25 100 GLY A CA 1
ATOM 758 C C . GLY A 1 100 ? 4.537 4.950 13.311 1.00 89.25 100 GLY A C 1
ATOM 759 O O . GLY A 1 100 ? 4.413 5.455 12.199 1.00 89.25 100 GLY A O 1
ATOM 760 N N . TRP A 1 101 ? 5.676 4.365 13.683 1.00 84.31 101 TRP A N 1
ATOM 761 C CA . TRP A 1 101 ? 6.799 4.149 12.765 1.00 84.31 101 TRP A CA 1
ATOM 762 C C . TRP A 1 101 ? 6.872 2.692 12.304 1.00 84.31 101 TRP A C 1
ATOM 764 O O . TRP A 1 101 ? 6.411 1.780 12.987 1.00 84.31 101 TRP A O 1
ATOM 774 N N . GLY A 1 102 ? 7.497 2.461 11.154 1.00 87.94 102 GLY A N 1
ATOM 775 C CA . GLY A 1 102 ? 7.803 1.119 10.672 1.00 87.94 102 GLY A CA 1
ATOM 776 C C . GLY A 1 102 ? 8.107 1.106 9.183 1.00 87.94 102 GLY A C 1
ATOM 777 O O . GLY A 1 102 ? 7.561 1.911 8.429 1.00 87.94 102 GLY A O 1
ATOM 778 N N . VAL A 1 103 ? 8.958 0.169 8.762 1.00 90.19 103 VAL A N 1
ATOM 779 C CA . VAL A 1 103 ? 9.343 0.021 7.351 1.00 90.19 103 VAL A CA 1
ATOM 780 C C . VAL A 1 103 ? 8.108 -0.201 6.473 1.00 90.19 103 VAL A C 1
ATOM 782 O O . VAL A 1 103 ? 7.908 0.521 5.506 1.00 90.19 103 VAL A O 1
ATOM 785 N N . THR A 1 104 ? 7.179 -1.067 6.878 1.00 92.69 104 THR A N 1
ATOM 786 C CA . THR A 1 104 ? 5.951 -1.334 6.116 1.00 92.69 104 THR A CA 1
ATOM 787 C C . THR A 1 104 ? 5.069 -0.093 5.956 1.00 92.69 104 THR A C 1
ATOM 789 O O . THR A 1 104 ? 4.563 0.168 4.865 1.00 92.69 104 THR A O 1
ATOM 792 N N . LEU A 1 105 ? 4.922 0.716 7.013 1.00 92.00 105 LEU A N 1
ATOM 793 C CA . LEU A 1 105 ? 4.148 1.964 6.962 1.00 92.00 105 LEU A CA 1
ATOM 794 C C . LEU A 1 105 ? 4.809 2.992 6.041 1.00 92.00 105 LEU A C 1
ATOM 796 O O . LEU A 1 105 ? 4.128 3.631 5.244 1.00 92.00 105 LEU A O 1
ATOM 800 N N . PHE A 1 106 ? 6.135 3.113 6.099 1.00 91.56 106 PHE A N 1
ATOM 801 C CA . PHE A 1 106 ? 6.881 3.991 5.202 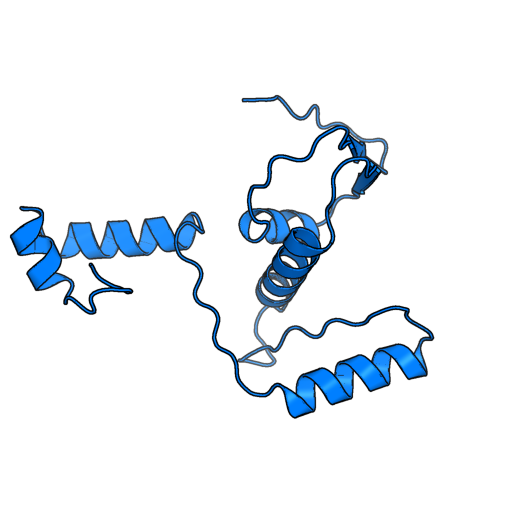1.00 91.56 106 PHE A CA 1
ATOM 802 C C . PHE A 1 106 ? 6.728 3.563 3.736 1.00 91.56 106 PHE A C 1
ATOM 804 O O . PHE A 1 106 ? 6.397 4.383 2.881 1.00 91.56 106 PHE A O 1
ATOM 811 N N . HIS A 1 107 ? 6.872 2.265 3.455 1.00 92.88 107 HIS A N 1
ATOM 812 C CA . HIS A 1 107 ? 6.692 1.701 2.116 1.00 92.88 107 HIS A CA 1
ATOM 813 C C . HIS A 1 107 ? 5.251 1.810 1.599 1.00 92.88 107 HIS A C 1
ATOM 815 O O . HIS A 1 107 ? 5.035 1.705 0.396 1.00 92.88 107 HIS A O 1
ATOM 821 N N . THR A 1 108 ? 4.269 2.047 2.475 1.00 94.31 108 THR A N 1
ATOM 822 C CA . THR A 1 108 ? 2.859 2.238 2.100 1.00 94.31 108 THR A CA 1
ATOM 823 C C . THR A 1 108 ? 2.601 3.607 1.466 1.00 94.31 108 THR A C 1
ATOM 825 O O . THR A 1 108 ? 1.729 3.728 0.604 1.00 94.31 108 THR A O 1
ATOM 828 N N . LEU A 1 109 ? 3.362 4.639 1.852 1.00 91.06 109 LEU A N 1
ATOM 829 C CA . LEU A 1 109 ? 3.123 6.031 1.446 1.00 91.06 109 LEU A CA 1
ATOM 830 C C . LEU A 1 109 ? 2.994 6.240 -0.074 1.00 91.06 109 LEU A C 1
ATOM 832 O O . LEU A 1 109 ? 2.052 6.922 -0.477 1.00 91.06 109 LEU A O 1
ATOM 836 N N . PRO A 1 110 ? 3.842 5.647 -0.939 1.00 90.94 110 PRO A N 1
ATOM 837 C CA . PRO A 1 110 ? 3.748 5.863 -2.384 1.00 90.94 110 PRO A CA 1
ATOM 838 C C . PRO A 1 110 ? 2.475 5.282 -3.022 1.00 90.94 110 PRO A C 1
ATOM 840 O O . PRO A 1 110 ? 2.077 5.675 -4.121 1.00 90.94 110 PRO A O 1
ATOM 843 N N . PHE A 1 111 ? 1.815 4.343 -2.342 1.00 91.50 111 PHE A N 1
ATOM 844 C CA . PHE A 1 111 ? 0.588 3.720 -2.825 1.00 91.50 111 PHE A CA 1
ATOM 845 C C . PHE A 1 111 ? -0.666 4.496 -2.421 1.00 91.50 111 PHE A C 1
ATOM 847 O O . PHE A 1 111 ? -1.705 4.324 -3.064 1.00 91.50 111 PHE A O 1
ATOM 854 N N . ILE A 1 112 ? -0.565 5.395 -1.437 1.00 91.75 112 ILE A N 1
ATOM 855 C CA . ILE A 1 112 ? -1.661 6.275 -1.031 1.00 91.75 112 ILE A CA 1
ATOM 856 C C . ILE A 1 112 ? -1.920 7.300 -2.138 1.00 91.75 112 ILE A C 1
ATOM 858 O O . ILE A 1 112 ? -1.016 7.964 -2.643 1.00 91.75 112 ILE A O 1
ATOM 862 N N . SER A 1 113 ? -3.176 7.412 -2.549 1.00 88.06 113 SER A N 1
ATOM 863 C CA . SER A 1 113 ? -3.603 8.367 -3.564 1.00 88.06 113 SER A CA 1
ATOM 864 C C . SER A 1 113 ? -3.753 9.747 -2.938 1.00 88.06 113 SER A C 1
ATOM 866 O O . SER A 1 113 ? -4.428 9.899 -1.919 1.00 88.06 113 SER A O 1
ATOM 868 N N . ALA A 1 114 ? -3.152 10.759 -3.562 1.00 84.94 114 ALA A N 1
ATOM 869 C CA . ALA A 1 114 ? -3.299 12.137 -3.123 1.00 84.94 114 ALA A CA 1
ATOM 870 C C . ALA A 1 114 ? -4.777 12.555 -3.192 1.00 84.94 114 ALA A C 1
ATOM 872 O O . ALA A 1 114 ? -5.397 12.523 -4.256 1.00 84.94 114 ALA A O 1
ATOM 873 N N . LYS A 1 115 ? -5.342 12.944 -2.047 1.00 86.81 115 LYS A N 1
ATOM 874 C CA . LYS A 1 115 ? -6.705 13.469 -1.923 1.00 86.81 115 LYS A CA 1
ATOM 875 C C . LYS A 1 115 ? -6.669 14.725 -1.059 1.00 86.81 115 LYS A C 1
ATOM 877 O O . LYS A 1 115 ? -5.991 14.755 -0.035 1.00 86.81 115 LYS A O 1
ATOM 882 N N . SER A 1 116 ? -7.405 15.756 -1.467 1.00 89.00 116 SER A N 1
ATOM 883 C CA . SER A 1 116 ? -7.641 16.920 -0.611 1.00 89.00 116 SER A CA 1
ATOM 884 C C . SER A 1 116 ? -8.714 16.555 0.412 1.00 89.00 116 SER A C 1
ATOM 886 O O . SER A 1 116 ? -9.854 16.278 0.037 1.00 89.00 116 SER A O 1
ATOM 888 N N . LEU A 1 117 ? -8.340 16.495 1.690 1.00 92.31 117 LEU A N 1
ATOM 889 C CA . LEU A 1 117 ? -9.235 16.160 2.797 1.00 92.31 117 LEU A CA 1
ATOM 890 C C . LEU A 1 117 ? -9.353 17.376 3.721 1.00 92.31 117 LEU A C 1
ATOM 892 O O . LEU A 1 117 ? -8.354 17.849 4.262 1.00 92.31 117 LEU A O 1
ATOM 896 N N . ALA A 1 118 ? -10.571 17.892 3.889 1.00 94.50 118 ALA A N 1
ATOM 897 C CA . ALA A 1 118 ? -10.846 19.009 4.786 1.00 94.50 118 ALA A CA 1
ATOM 898 C C . ALA A 1 118 ? -10.851 18.534 6.245 1.00 94.50 118 ALA A C 1
ATOM 900 O O . ALA A 1 118 ? -11.302 17.427 6.527 1.00 94.50 118 ALA A O 1
ATOM 901 N N . ASP A 1 119 ? -10.364 19.365 7.169 1.00 94.50 119 ASP A N 1
ATOM 902 C CA . ASP A 1 119 ? -10.322 19.053 8.611 1.00 94.50 119 ASP A CA 1
ATOM 903 C C . ASP A 1 119 ? -9.702 17.673 8.929 1.00 94.50 119 ASP A C 1
ATOM 905 O O . ASP A 1 119 ? -10.170 16.920 9.778 1.00 94.50 119 ASP A O 1
ATOM 909 N N . PHE A 1 120 ? -8.663 17.294 8.181 1.00 94.69 120 PHE A N 1
ATOM 910 C CA . PHE A 1 120 ? -7.947 16.036 8.369 1.00 94.69 120 PHE A CA 1
ATOM 911 C C . PHE A 1 120 ? -6.646 16.278 9.130 1.00 94.69 120 PHE A C 1
ATOM 913 O O . PHE A 1 120 ? -5.870 17.167 8.768 1.00 94.69 120 PHE A O 1
ATOM 920 N N . SER A 1 121 ? -6.373 15.480 10.163 1.00 93.00 121 SER A N 1
ATOM 921 C CA . SER A 1 121 ? -5.125 15.581 10.923 1.00 93.00 121 SER A CA 1
ATOM 922 C C . SER A 1 121 ? -4.387 14.253 11.018 1.00 93.00 121 SER A C 1
ATOM 924 O O . SER A 1 121 ? -4.983 13.187 11.159 1.00 93.00 121 SER A O 1
ATOM 926 N N . VAL A 1 122 ? -3.059 14.334 10.951 1.00 91.38 122 VAL A N 1
ATOM 927 C CA . VAL A 1 122 ? -2.151 13.207 11.169 1.00 91.38 122 VAL A CA 1
ATOM 928 C C . VAL A 1 122 ? -1.410 13.456 12.474 1.00 91.38 122 VAL A C 1
ATOM 930 O O . VAL A 1 122 ? -0.810 14.515 12.658 1.00 91.38 122 VAL A O 1
ATOM 933 N N . ILE A 1 123 ? -1.475 12.494 13.387 1.00 92.06 123 ILE A N 1
ATOM 934 C CA . ILE A 1 123 ? -0.923 12.588 14.738 1.00 92.06 123 ILE A CA 1
ATOM 935 C C . ILE A 1 123 ? 0.125 11.490 14.895 1.00 92.06 123 ILE A C 1
ATOM 937 O O . ILE A 1 123 ? -0.164 10.321 14.655 1.00 92.06 123 ILE A O 1
ATOM 941 N N . SER A 1 124 ? 1.338 11.840 15.323 1.00 87.75 124 SER A N 1
ATOM 942 C CA . SER A 1 124 ? 2.323 10.823 15.706 1.00 87.75 124 SER A CA 1
ATOM 943 C C . SER A 1 124 ? 1.885 10.158 17.007 1.00 87.75 124 SER A C 1
ATOM 945 O O . SER A 1 124 ? 1.703 10.842 18.014 1.00 87.75 124 SER A O 1
ATOM 947 N N . LEU A 1 125 ? 1.736 8.832 17.002 1.00 87.56 125 LEU A N 1
ATOM 948 C CA . LEU A 1 125 ? 1.404 8.062 18.209 1.00 87.56 125 LEU A CA 1
ATOM 949 C C . LEU A 1 125 ? 2.632 7.736 19.066 1.00 87.56 125 LEU A C 1
ATOM 951 O O . LEU A 1 125 ? 2.501 7.147 20.136 1.00 87.56 125 LEU A O 1
ATOM 955 N N . LEU A 1 126 ? 3.824 8.107 18.600 1.00 80.06 126 LEU A N 1
ATOM 956 C CA . LEU A 1 126 ? 5.082 7.831 19.276 1.00 80.06 126 LEU A CA 1
ATOM 957 C C . LEU A 1 126 ? 5.825 9.149 19.525 1.00 80.06 126 LEU A C 1
ATOM 959 O O . LEU A 1 126 ? 5.933 10.005 18.640 1.00 80.06 126 LEU A O 1
ATOM 963 N N . GLY A 1 127 ? 6.310 9.329 20.756 1.00 66.25 127 GLY A N 1
ATOM 964 C CA . GLY A 1 127 ? 7.114 10.481 21.156 1.00 66.25 127 GLY A CA 1
ATOM 965 C C . GLY A 1 127 ? 8.563 10.294 20.715 1.00 66.25 127 GLY A C 1
ATOM 966 O O . GLY A 1 127 ? 9.319 9.601 21.384 1.00 66.25 127 GLY A O 1
ATOM 967 N N . GLY A 1 128 ? 8.949 10.878 19.579 1.00 61.84 128 GLY A N 1
ATOM 968 C CA . GLY A 1 128 ? 10.306 10.735 19.046 1.00 61.84 128 GLY A CA 1
ATOM 969 C C . GLY A 1 128 ? 10.491 11.396 17.681 1.00 61.84 128 GLY A C 1
ATOM 970 O O . GLY A 1 128 ? 10.114 10.838 16.663 1.00 61.84 128 GLY A O 1
ATOM 971 N N . VAL A 1 129 ? 11.041 12.611 17.725 1.00 55.84 129 VAL A N 1
ATOM 972 C CA . VAL A 1 129 ? 11.647 13.474 16.690 1.00 55.84 129 VAL A CA 1
ATOM 973 C C . VAL A 1 129 ? 11.422 13.123 15.211 1.00 55.84 129 VAL A C 1
ATOM 975 O O . VAL A 1 129 ? 12.085 12.274 14.625 1.00 55.84 129 VAL A O 1
ATOM 978 N N . GLY A 1 130 ? 10.605 13.955 14.570 1.00 48.56 130 GLY A N 1
ATOM 979 C CA . GLY A 1 130 ? 10.572 14.128 13.126 1.00 48.56 130 GLY A CA 1
ATOM 980 C C . GLY A 1 130 ? 9.600 15.240 12.783 1.00 48.56 130 GLY A C 1
ATOM 981 O O . GLY A 1 130 ? 8.441 14.979 12.484 1.00 48.56 130 GLY A O 1
ATOM 982 N N . VAL A 1 131 ? 10.041 16.495 12.890 1.00 47.72 131 VAL A N 1
ATOM 983 C CA . VAL A 1 131 ? 9.275 17.634 12.373 1.00 47.72 131 VAL A CA 1
ATOM 984 C C . VAL A 1 131 ? 9.046 17.367 10.888 1.00 47.72 131 VAL A C 1
ATOM 986 O O . VAL A 1 131 ? 9.981 17.457 10.094 1.00 47.72 131 VAL A O 1
ATOM 989 N N . ALA A 1 132 ? 7.818 17.006 10.517 1.00 48.81 132 ALA A N 1
ATOM 990 C CA . ALA A 1 132 ? 7.407 16.945 9.126 1.00 48.81 132 ALA A CA 1
ATOM 991 C C . ALA A 1 132 ? 7.477 18.375 8.576 1.00 48.81 132 ALA A C 1
ATOM 993 O O . ALA A 1 132 ? 6.566 19.181 8.770 1.00 48.81 132 ALA A O 1
ATOM 994 N N . ARG A 1 133 ? 8.606 18.731 7.953 1.00 38.72 133 ARG A N 1
ATOM 995 C CA . ARG A 1 133 ? 8.688 19.963 7.173 1.00 38.72 133 ARG A CA 1
ATOM 996 C C . ARG A 1 133 ? 7.722 19.813 6.007 1.00 38.72 133 ARG A C 1
ATOM 998 O O . ARG A 1 133 ? 7.908 18.943 5.162 1.00 38.72 133 ARG A O 1
ATOM 1005 N N . ARG A 1 134 ? 6.709 20.679 5.973 1.00 37.53 134 ARG A N 1
ATOM 1006 C CA . ARG A 1 134 ? 6.017 21.016 4.729 1.00 37.53 134 ARG A CA 1
ATOM 1007 C C . ARG A 1 134 ? 7.075 21.521 3.746 1.00 37.53 134 ARG A C 1
ATOM 1009 O O . ARG A 1 134 ? 7.779 22.479 4.071 1.00 37.53 134 ARG A O 1
ATOM 1016 N N . VAL A 1 135 ? 7.199 20.841 2.612 1.00 38.31 135 VAL A N 1
ATOM 1017 C CA . VAL A 1 135 ? 7.780 21.392 1.382 1.00 38.31 135 VAL A CA 1
ATOM 1018 C C . VAL A 1 135 ? 6.617 21.874 0.533 1.00 38.31 135 VAL A C 1
ATOM 1020 O O . VAL A 1 135 ? 5.596 21.146 0.516 1.00 38.31 135 VAL A O 1
#

Nearest PDB structures (foldseek):
  8r7y-assembly2_D  TM=5.899E-01  e=1.063E-08  Bacillus subtilis subsp. subtilis str. 168
  2w48-assembly1_D  TM=6.397E-01  e=1.107E-07  Klebsiella pneumoniae
  2w48-assembly1_B  TM=6.274E-01  e=1.863E-07  Klebsiella pneumoniae
  4oqp-assembly1_A  TM=8.366E-01  e=8.444E-05  Bacillus subtilis subsp. subtilis str. 168
  2gnp-assembly1_A  TM=8.3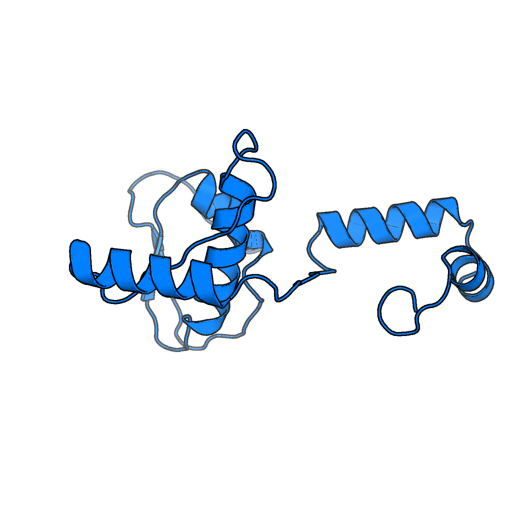03E-01  e=1.685E-03  Streptococcus pneumoniae TIGR4

Mean predicted aligned error: 9.13 Å

Sequence (135 aa):
MYFVEQMTQNEIADVLGVGRVTIVRMLAEARARNEVKITIESELLEIVRLERALEKTFGLQQALVAPLSDPNADPVPAIAAKTGMFLSDAMKSGMRVGVGWGVTLFHTLPFISAKSLADFSVISLLGGVGVARRV

Solvent-accessible surface area (backbone atoms only — not comparable to full-atom values): 8343 Å² total; per-residue (Å²): 89,56,88,83,66,67,42,51,60,60,59,50,14,65,75,70,74,45,58,47,69,55,47,55,49,51,55,52,49,35,42,76,70,48,77,52,83,88,85,81,94,72,69,62,67,64,45,52,53,48,20,53,49,49,17,68,75,72,70,44,96,71,54,86,73,53,80,70,98,46,97,85,54,78,59,52,67,40,45,10,42,52,48,10,48,50,48,46,70,69,63,54,58,64,40,74,46,75,42,77,87,51,71,50,62,62,61,14,54,72,45,40,60,92,72,94,53,56,73,52,47,81,40,72,72,57,96,74,91,72,84,80,73,84,126

Secondary structure (DSSP, 8-state):
--TTT---HHHHHHHHTS-HHHHHHHHHHHHHTTSS-------HHHHHHHHHHHHHHHT-S-------SSTTS-SHHHHHHHHHHHHHHH--TT-EEEE---HHHHHHGGGSPP---TT-EEEESS-S-------

Radius of gyration: 19.25 Å; Cα contacts (8 Å, |Δi|>4): 122; chains: 1; bounding box: 30×39×54 Å

pLDDT: mean 87.37, std 12.74, range [37.53, 98.44]

Foldseek 3Di:
DVPPVVDDLVVVCVVVVHDSVVSVVVVVVCVVLLVDDDDDDPPVPVQVVVFVVCCVVVVDPTGGDFDDPDPPDDCLLSLLLRVQVVCLVVDAALDEAEDEDDPSPVSNVSNHDDDDHHNYHYHHPDPDDDPPDDD